Protein AF-A0A7I8DMC0-F1 (afdb_monomer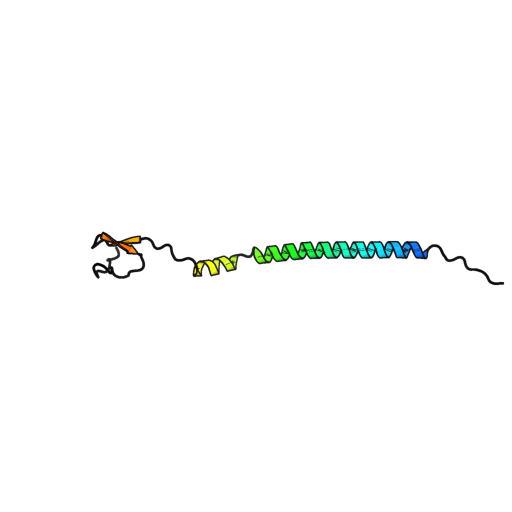_lite)

Sequence (92 aa):
MYSSGSLGSGLGFISVGLVFFIKLLVVVFILSLIIGLVIVAKNFIFNAQDIAAFKSVFVPVAREKKTCSVCGKTLENEWKVCPYCAESEKLD

Radius of gyration: 38.9 Å; chains: 1; bounding bo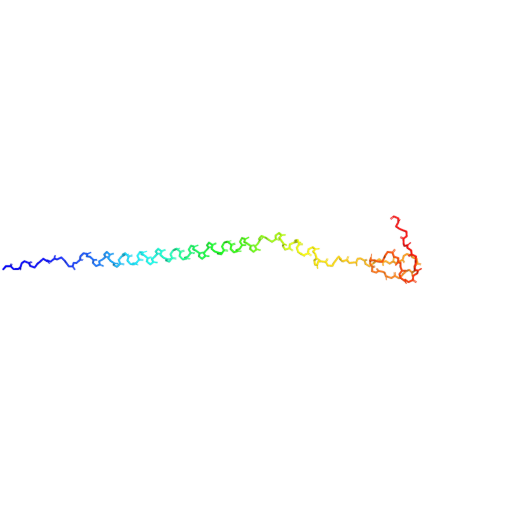x: 77×30×106 Å

Structure (mmCIF, N/CA/C/O backbone):
data_AF-A0A7I8DMC0-F1
#
_entry.id   AF-A0A7I8DMC0-F1
#
loop_
_atom_site.group_PDB
_atom_site.id
_atom_site.type_symbol
_atom_site.label_atom_id
_atom_site.label_alt_id
_atom_site.label_comp_id
_atom_site.label_asym_id
_atom_site.label_entity_id
_atom_site.label_seq_id
_atom_site.pdbx_PDB_ins_code
_atom_site.Cartn_x
_atom_site.Cartn_y
_atom_site.Cartn_z
_atom_site.occupancy
_atom_site.B_iso_or_equiv
_atom_site.auth_seq_id
_atom_site.auth_comp_id
_atom_site.auth_asym_id
_atom_site.auth_atom_id
_atom_site.pdbx_PDB_model_num
ATOM 1 N N . MET A 1 1 ? 33.030 12.075 -59.402 1.00 41.81 1 MET A N 1
ATOM 2 C CA . MET A 1 1 ? 33.531 12.306 -58.030 1.00 41.81 1 MET A CA 1
ATOM 3 C C . MET A 1 1 ? 32.346 12.233 -57.081 1.00 41.81 1 MET A C 1
ATOM 5 O O . MET A 1 1 ? 31.677 13.232 -56.871 1.00 41.81 1 MET A O 1
ATOM 9 N N . TYR A 1 2 ? 32.029 11.042 -56.581 1.00 44.56 2 TYR A N 1
ATOM 10 C CA . TYR A 1 2 ? 31.066 10.863 -55.494 1.00 44.56 2 TYR A CA 1
ATOM 11 C C . TYR A 1 2 ? 31.908 10.516 -54.272 1.00 44.56 2 TYR A C 1
ATOM 13 O O . TYR A 1 2 ? 32.460 9.422 -54.190 1.00 44.56 2 TYR A O 1
ATOM 21 N N . SER A 1 3 ? 32.094 11.496 -53.391 1.00 46.75 3 SER A N 1
ATOM 22 C CA . SER A 1 3 ? 32.720 11.276 -52.092 1.00 46.75 3 SER A CA 1
ATOM 23 C C . SER A 1 3 ? 31.724 10.541 -51.207 1.00 46.75 3 SER A C 1
ATOM 25 O O . SER A 1 3 ? 30.742 11.118 -50.742 1.00 46.75 3 SER A O 1
ATOM 27 N N . SER A 1 4 ? 31.966 9.255 -50.994 1.00 50.31 4 SER A N 1
ATOM 28 C CA . SER A 1 4 ? 31.272 8.429 -50.014 1.00 50.31 4 SER A CA 1
ATOM 29 C C . SER A 1 4 ? 31.701 8.863 -48.610 1.00 50.31 4 SER A C 1
ATOM 31 O O . SER A 1 4 ? 32.778 8.518 -48.128 1.00 50.31 4 SER A O 1
ATOM 33 N N . GLY A 1 5 ? 30.851 9.655 -47.957 1.00 49.31 5 GLY A N 1
ATOM 34 C CA . GLY A 1 5 ? 30.981 9.986 -46.544 1.00 49.31 5 GLY A CA 1
ATOM 35 C C . GLY A 1 5 ? 30.777 8.741 -45.682 1.00 49.31 5 GLY A C 1
ATOM 36 O O . GLY A 1 5 ? 29.664 8.241 -45.546 1.00 49.31 5 GLY A O 1
ATOM 37 N N . SER A 1 6 ? 31.862 8.249 -45.089 1.00 54.62 6 SER A N 1
ATOM 38 C CA . SER A 1 6 ? 31.848 7.233 -44.038 1.00 54.62 6 SER A CA 1
ATOM 39 C C . SER A 1 6 ? 31.392 7.862 -42.713 1.00 54.62 6 SER A C 1
ATOM 41 O O . SER A 1 6 ? 32.218 8.264 -41.896 1.00 54.62 6 SER A O 1
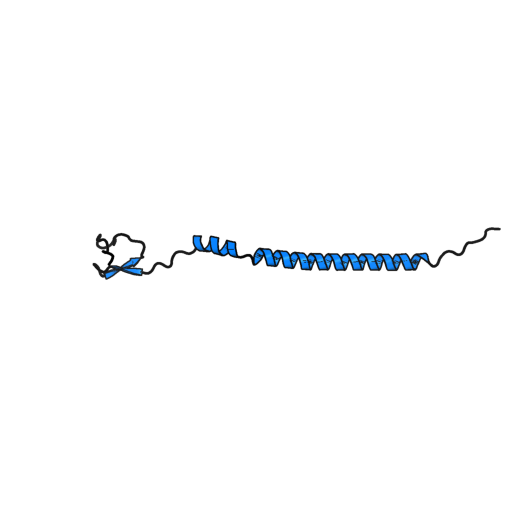ATOM 43 N N . LEU A 1 7 ? 30.079 7.954 -42.487 1.00 55.03 7 LEU A N 1
ATOM 44 C CA . LEU A 1 7 ? 29.484 8.263 -41.177 1.00 55.03 7 LEU A CA 1
ATOM 45 C C . LEU A 1 7 ? 28.495 7.152 -40.792 1.00 55.03 7 LEU A C 1
ATOM 47 O O . LEU A 1 7 ? 27.292 7.299 -40.970 1.00 55.03 7 LEU A O 1
ATOM 51 N N . GLY A 1 8 ? 28.998 6.010 -40.310 1.00 54.72 8 GLY A N 1
ATOM 52 C CA . GLY A 1 8 ? 28.167 4.813 -40.101 1.00 54.72 8 GLY A CA 1
ATOM 53 C C . GLY A 1 8 ? 28.316 4.076 -38.768 1.00 54.72 8 GLY A C 1
ATOM 54 O O . GLY A 1 8 ? 27.712 3.022 -38.621 1.00 54.72 8 GLY A O 1
ATOM 55 N N . SER A 1 9 ? 29.099 4.566 -37.800 1.00 55.69 9 SER A N 1
ATOM 56 C CA . SER A 1 9 ? 29.504 3.734 -36.645 1.00 55.69 9 SER A CA 1
ATOM 57 C C . SER A 1 9 ? 29.304 4.342 -35.247 1.00 55.69 9 SER A C 1
ATOM 59 O O . SER A 1 9 ? 29.473 3.631 -34.264 1.00 55.69 9 SER A O 1
ATOM 61 N N . GLY A 1 10 ? 28.885 5.609 -35.114 1.00 53.94 10 GLY A N 1
ATOM 62 C CA . GLY A 1 10 ? 28.686 6.260 -33.800 1.00 53.94 10 GLY A CA 1
ATOM 63 C C . GLY A 1 10 ? 27.241 6.295 -33.274 1.00 53.94 10 GLY A C 1
ATOM 64 O O . GLY A 1 10 ? 27.018 6.322 -32.067 1.00 53.94 10 GLY A O 1
ATOM 65 N N . LEU A 1 11 ? 26.243 6.263 -34.161 1.00 55.38 11 LEU A N 1
ATOM 66 C CA . LEU A 1 11 ? 24.830 6.499 -33.813 1.00 55.38 11 LEU A CA 1
ATOM 67 C C . LEU A 1 11 ? 24.105 5.267 -33.232 1.00 55.38 11 LEU A C 1
ATOM 69 O O . LEU A 1 11 ? 23.068 5.414 -32.591 1.00 55.38 11 LEU A O 1
ATOM 73 N N . GLY A 1 12 ? 24.647 4.057 -33.419 1.00 56.91 12 GLY A N 1
ATOM 74 C CA . GLY A 1 12 ? 24.037 2.810 -32.931 1.00 56.91 12 GLY A CA 1
ATOM 75 C C . GLY A 1 12 ? 24.258 2.533 -31.439 1.00 56.91 12 GLY A C 1
ATOM 76 O O . GLY A 1 12 ? 23.418 1.920 -30.790 1.00 56.91 12 GLY A O 1
ATOM 77 N N . PHE A 1 13 ? 25.363 3.010 -30.860 1.00 57.38 13 PHE A N 1
ATOM 78 C CA . PHE A 1 13 ? 25.660 2.776 -29.441 1.00 57.38 13 PHE A CA 1
ATOM 79 C C . PHE A 1 13 ? 24.808 3.655 -28.518 1.00 57.38 13 PHE A C 1
ATOM 81 O O . PHE A 1 13 ? 24.371 3.212 -27.456 1.00 57.38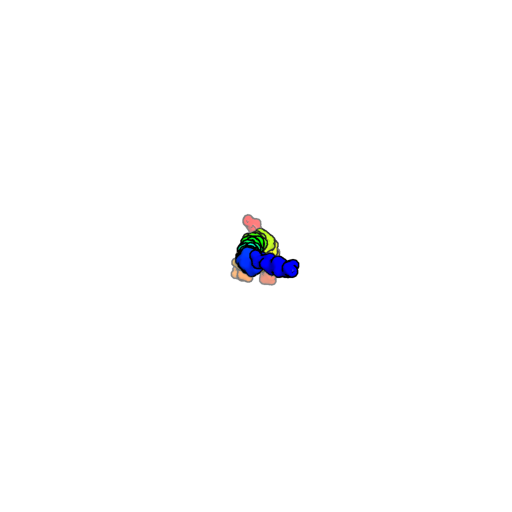 13 PHE A O 1
ATOM 88 N N . ILE A 1 14 ? 24.513 4.882 -28.959 1.00 66.06 14 ILE A N 1
ATOM 89 C CA . ILE A 1 14 ? 23.678 5.837 -28.222 1.00 66.06 14 ILE A CA 1
ATOM 90 C C . ILE A 1 14 ? 22.223 5.350 -28.180 1.00 66.06 14 ILE A C 1
ATOM 92 O O . ILE A 1 14 ? 21.574 5.451 -27.140 1.00 66.06 14 ILE A O 1
ATOM 96 N N . SER A 1 15 ? 21.716 4.764 -29.272 1.00 73.94 15 SER A N 1
ATOM 97 C CA . SER A 1 15 ? 20.332 4.281 -29.341 1.00 73.94 15 SER A CA 1
ATOM 98 C C . SER A 1 15 ? 20.084 3.065 -28.443 1.00 73.94 15 SER A C 1
ATOM 100 O O . SER A 1 15 ? 19.079 3.031 -27.734 1.00 73.94 15 SER A O 1
ATOM 102 N N . VAL A 1 16 ? 21.011 2.104 -28.388 1.00 83.00 16 VAL A N 1
ATOM 103 C CA . VAL A 1 16 ? 20.885 0.928 -27.506 1.00 83.00 16 VAL A CA 1
ATOM 104 C C . VAL A 1 16 ? 21.018 1.320 -26.031 1.00 83.00 16 VAL A C 1
ATOM 106 O O . VAL A 1 16 ? 20.218 0.874 -25.206 1.00 83.00 16 VAL A O 1
ATOM 109 N N . GLY A 1 17 ? 21.971 2.197 -25.698 1.00 87.06 17 GLY A N 1
ATOM 110 C CA . GLY A 1 17 ? 22.144 2.695 -24.330 1.00 87.06 17 GLY A CA 1
ATOM 111 C C . GLY A 1 17 ? 20.926 3.474 -23.826 1.00 87.06 17 GLY A C 1
ATOM 112 O O . GLY A 1 17 ? 20.472 3.261 -22.702 1.00 87.06 17 GLY A O 1
ATOM 113 N N . LEU A 1 18 ? 20.343 4.321 -24.677 1.00 87.44 18 LEU A N 1
ATOM 114 C CA . LEU A 1 18 ? 19.154 5.106 -24.349 1.00 87.44 18 LEU A CA 1
ATOM 115 C C . LEU A 1 18 ? 17.921 4.219 -24.126 1.00 87.44 18 LEU A C 1
ATOM 117 O O . LEU A 1 18 ? 17.197 4.416 -23.152 1.00 87.44 18 LEU A O 1
ATOM 121 N N . VAL A 1 19 ? 17.707 3.200 -24.964 1.00 89.69 19 VAL A N 1
ATOM 122 C CA . VAL A 1 19 ? 16.605 2.239 -24.773 1.00 89.69 19 VAL A CA 1
ATOM 123 C C . VAL A 1 19 ? 16.781 1.440 -23.478 1.00 89.69 19 VAL A C 1
ATOM 125 O O . VAL A 1 19 ? 15.808 1.230 -22.748 1.00 89.69 19 VAL A O 1
ATOM 128 N N . PHE A 1 20 ? 18.010 1.030 -23.155 1.00 91.31 20 PHE A N 1
ATOM 129 C CA . PHE A 1 20 ? 18.310 0.337 -21.901 1.00 91.31 20 PHE A CA 1
ATOM 130 C C . PHE A 1 20 ? 18.031 1.224 -20.679 1.00 91.31 20 PHE A C 1
ATOM 132 O O . PHE A 1 20 ? 17.369 0.790 -19.736 1.00 91.31 20 PHE A O 1
ATOM 139 N N . PHE A 1 21 ? 18.465 2.484 -20.722 1.00 92.88 21 PHE A N 1
ATOM 140 C CA . PHE A 1 21 ? 18.252 3.445 -19.643 1.00 92.88 21 PHE A CA 1
ATOM 141 C C . PHE A 1 21 ? 16.770 3.776 -19.436 1.00 92.88 21 PHE A C 1
ATOM 143 O O . PHE A 1 21 ? 16.300 3.784 -18.301 1.00 92.88 21 PHE A O 1
ATOM 150 N N . ILE A 1 22 ? 16.006 3.962 -20.518 1.00 94.81 22 ILE A N 1
ATOM 151 C CA . ILE A 1 22 ? 14.551 4.160 -20.444 1.00 94.81 22 ILE A CA 1
ATOM 152 C C . ILE A 1 22 ? 13.880 2.954 -19.785 1.00 94.81 22 ILE A C 1
ATOM 154 O O . ILE A 1 22 ? 13.054 3.132 -18.891 1.00 94.81 22 ILE A O 1
ATOM 158 N N . LYS A 1 23 ? 14.247 1.724 -20.169 1.00 93.56 23 LYS A N 1
ATOM 159 C CA . LYS A 1 23 ? 13.711 0.527 -19.506 1.00 93.56 23 LYS A CA 1
ATOM 160 C C . LYS A 1 23 ? 14.061 0.489 -18.022 1.00 93.56 23 LYS A C 1
ATOM 162 O O . LYS A 1 23 ? 13.190 0.171 -17.218 1.00 93.56 23 LYS A O 1
ATOM 167 N N . LEU A 1 24 ? 15.291 0.845 -17.656 1.00 95.69 24 LEU A N 1
ATOM 168 C CA . LEU A 1 24 ? 15.728 0.898 -16.261 1.00 95.69 24 LEU A CA 1
ATOM 169 C C . LEU A 1 24 ? 14.913 1.931 -15.465 1.00 95.69 24 LEU A C 1
ATOM 171 O O . LEU A 1 24 ? 14.394 1.600 -14.401 1.00 95.69 24 LEU A O 1
ATOM 175 N N . LEU A 1 25 ? 14.710 3.136 -16.008 1.00 95.81 25 LEU A N 1
ATOM 176 C CA . LEU A 1 25 ? 13.872 4.172 -15.392 1.00 95.81 25 LEU A CA 1
ATOM 177 C C . LEU A 1 25 ? 12.425 3.713 -15.196 1.00 95.81 25 LEU A C 1
ATOM 179 O O . LEU A 1 25 ? 11.869 3.898 -14.114 1.00 95.81 25 LEU A O 1
ATOM 183 N N . VAL A 1 26 ? 11.825 3.088 -16.214 1.00 96.81 26 VAL A N 1
ATOM 184 C CA . VAL A 1 26 ? 10.457 2.556 -16.121 1.00 96.81 26 VAL A CA 1
ATOM 185 C C . VAL A 1 26 ? 10.374 1.484 -15.037 1.00 96.81 26 VAL A C 1
ATOM 187 O O . VAL A 1 26 ? 9.455 1.518 -14.224 1.00 96.81 26 VAL A O 1
ATOM 190 N N . VAL A 1 27 ? 11.344 0.569 -14.969 1.00 96.88 27 VAL A N 1
ATOM 191 C CA . VAL A 1 27 ? 11.392 -0.475 -13.933 1.00 96.88 27 VAL A CA 1
ATOM 192 C C . VAL A 1 27 ? 11.483 0.140 -12.534 1.00 96.88 27 VAL A C 1
ATOM 194 O O . VAL A 1 27 ? 10.704 -0.238 -11.660 1.00 96.88 27 VAL A O 1
ATOM 197 N N . VAL A 1 28 ? 12.365 1.122 -12.324 1.00 96.44 28 VAL A N 1
ATOM 198 C CA . VAL A 1 28 ? 12.504 1.821 -11.033 1.00 96.44 28 VAL A CA 1
ATOM 199 C C . VAL A 1 28 ? 11.218 2.561 -10.654 1.00 96.44 28 VAL A C 1
ATOM 201 O O . VAL A 1 28 ? 10.792 2.498 -9.501 1.00 96.44 28 VAL A O 1
ATOM 204 N N . PHE A 1 29 ? 10.562 3.217 -11.613 1.00 97.38 29 PHE A N 1
ATOM 205 C CA . PHE A 1 29 ? 9.292 3.905 -11.384 1.00 97.38 29 PHE A CA 1
ATOM 206 C C . PHE A 1 29 ? 8.172 2.934 -10.992 1.00 97.38 29 PHE A C 1
ATOM 208 O O . PHE A 1 29 ? 7.464 3.178 -10.016 1.00 97.38 29 PHE A O 1
ATOM 215 N N . ILE A 1 30 ? 8.050 1.806 -11.700 1.00 97.25 30 ILE A N 1
ATOM 216 C CA . ILE A 1 30 ? 7.073 0.749 -11.396 1.00 97.25 30 ILE A CA 1
ATOM 217 C C . ILE A 1 30 ? 7.317 0.195 -9.984 1.00 97.25 30 ILE A C 1
ATOM 219 O O . ILE A 1 30 ? 6.379 0.094 -9.197 1.00 97.25 30 ILE A O 1
ATOM 223 N N . LEU A 1 31 ? 8.569 -0.119 -9.634 1.00 97.00 31 LEU A N 1
ATOM 224 C CA . LEU A 1 31 ? 8.948 -0.583 -8.293 1.00 97.00 31 LEU A CA 1
ATOM 225 C C . LEU A 1 31 ? 8.569 0.434 -7.210 1.00 97.00 31 LEU A C 1
ATOM 227 O O . LEU A 1 31 ? 7.963 0.061 -6.206 1.00 97.00 31 LEU A O 1
ATOM 231 N N . SER A 1 32 ? 8.880 1.712 -7.434 1.00 94.69 32 SER A N 1
ATOM 232 C CA . SER A 1 32 ? 8.533 2.802 -6.516 1.00 94.69 32 SER A CA 1
ATOM 233 C C . SER A 1 32 ? 7.018 2.942 -6.341 1.00 94.69 32 SER A C 1
ATOM 235 O O . SER A 1 32 ? 6.538 3.054 -5.213 1.00 94.69 32 SER A O 1
ATOM 237 N N . LEU A 1 33 ? 6.246 2.845 -7.430 1.00 95.81 33 LEU A N 1
ATOM 238 C CA . LEU A 1 33 ? 4.784 2.857 -7.376 1.00 95.81 33 LEU A CA 1
ATOM 239 C C . LEU A 1 33 ? 4.226 1.685 -6.573 1.00 95.81 33 LEU A C 1
ATOM 241 O O . LEU A 1 33 ? 3.347 1.894 -5.741 1.00 95.81 33 LEU A O 1
ATOM 245 N N . ILE A 1 34 ? 4.735 0.471 -6.787 1.00 96.12 34 ILE A N 1
ATOM 246 C CA . ILE A 1 34 ? 4.281 -0.714 -6.050 1.00 96.12 34 ILE A CA 1
ATOM 247 C C . ILE A 1 34 ? 4.559 -0.538 -4.554 1.00 96.12 34 ILE A C 1
ATOM 249 O O . ILE A 1 34 ? 3.659 -0.729 -3.737 1.00 96.12 34 ILE A O 1
ATOM 253 N N . ILE A 1 35 ? 5.775 -0.124 -4.187 1.00 96.06 35 ILE A N 1
ATOM 254 C CA . ILE A 1 35 ? 6.154 0.102 -2.785 1.00 96.06 35 ILE A CA 1
ATOM 255 C C . ILE A 1 35 ? 5.288 1.206 -2.161 1.00 96.06 35 ILE A C 1
ATOM 257 O O . ILE A 1 35 ? 4.740 1.015 -1.075 1.00 96.06 35 ILE A O 1
ATOM 261 N N . GLY A 1 36 ? 5.118 2.335 -2.852 1.00 93.38 36 GLY A N 1
ATOM 262 C CA . GLY A 1 36 ? 4.291 3.447 -2.386 1.00 93.38 36 GLY A CA 1
ATOM 263 C C . GLY A 1 36 ? 2.833 3.042 -2.179 1.00 93.38 36 GLY A C 1
ATOM 264 O O . GLY A 1 36 ? 2.247 3.341 -1.139 1.00 93.38 36 GLY A O 1
ATOM 265 N N . LEU A 1 37 ? 2.265 2.288 -3.121 1.00 92.25 37 LEU A N 1
ATOM 266 C CA . LEU A 1 37 ? 0.888 1.805 -3.041 1.00 92.25 37 LEU A CA 1
ATOM 267 C C . LEU A 1 37 ? 0.697 0.827 -1.873 1.00 92.25 37 LEU A C 1
ATOM 269 O O . LEU A 1 37 ? -0.309 0.906 -1.170 1.00 92.25 37 LEU A O 1
ATOM 273 N N . VAL A 1 38 ? 1.684 -0.032 -1.596 1.00 92.88 38 VAL A N 1
ATOM 274 C CA . VAL A 1 38 ? 1.678 -0.916 -0.419 1.00 92.88 38 VAL A CA 1
ATOM 275 C C . VAL A 1 38 ? 1.732 -0.118 0.888 1.00 92.88 38 VAL A C 1
ATOM 277 O O . VAL A 1 38 ? 0.991 -0.438 1.817 1.00 92.88 38 VAL A O 1
ATOM 280 N N . ILE A 1 39 ? 2.566 0.924 0.980 1.00 91.50 39 ILE A N 1
ATOM 281 C CA . ILE A 1 39 ? 2.646 1.782 2.177 1.00 91.50 39 ILE A CA 1
ATOM 282 C C . ILE A 1 39 ? 1.300 2.471 2.431 1.00 91.50 39 ILE A C 1
ATOM 284 O O . ILE A 1 39 ? 0.801 2.432 3.556 1.00 91.50 39 ILE A O 1
ATOM 288 N N . VAL A 1 40 ? 0.685 3.040 1.390 1.00 87.44 40 VAL A N 1
ATOM 289 C CA . VAL A 1 40 ? -0.619 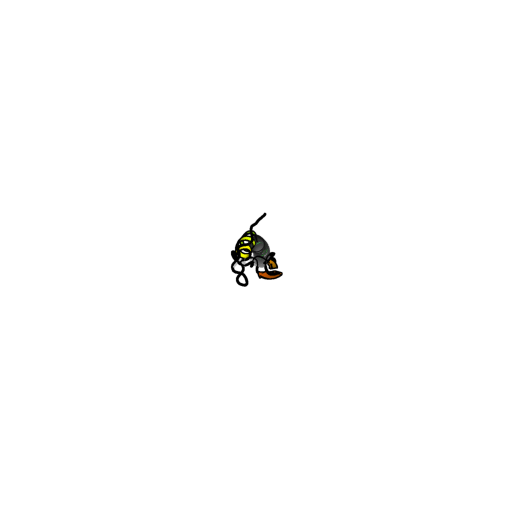3.719 1.482 1.00 87.44 40 VAL A CA 1
ATOM 290 C C . VAL A 1 40 ? -1.729 2.747 1.869 1.00 87.44 40 VAL A C 1
ATOM 292 O O . VAL A 1 40 ? -2.510 3.046 2.771 1.00 87.44 40 VAL A O 1
ATOM 295 N N . ALA A 1 41 ? -1.782 1.570 1.240 1.00 84.25 41 ALA A N 1
ATOM 296 C CA . ALA A 1 41 ? -2.769 0.550 1.571 1.00 84.25 41 ALA A CA 1
ATOM 297 C C . ALA A 1 41 ? -2.641 0.118 3.037 1.00 84.25 41 ALA A C 1
ATOM 299 O O . ALA A 1 41 ? -3.621 0.148 3.777 1.00 84.25 41 ALA A O 1
ATOM 300 N N . LYS A 1 42 ? -1.428 -0.205 3.501 1.00 81.19 42 LYS A N 1
ATOM 301 C CA . LYS A 1 42 ? -1.202 -0.548 4.913 1.00 81.19 42 LYS A CA 1
ATOM 302 C C . LYS A 1 42 ? -1.631 0.605 5.827 1.00 81.19 42 LYS A C 1
ATOM 304 O O . LYS A 1 42 ? -2.361 0.367 6.781 1.00 81.19 42 LYS A O 1
ATOM 309 N N . ASN A 1 43 ? -1.266 1.844 5.510 1.00 80.75 43 ASN A N 1
ATOM 310 C CA . ASN A 1 43 ? -1.670 3.014 6.290 1.00 80.75 43 ASN A CA 1
ATOM 311 C C . ASN A 1 43 ? -3.200 3.155 6.405 1.00 80.75 43 ASN A C 1
ATOM 313 O O . ASN A 1 43 ? -3.706 3.436 7.486 1.00 80.75 43 ASN A O 1
ATOM 317 N N . PHE A 1 44 ? -3.938 2.913 5.319 1.00 74.00 44 PHE A N 1
ATOM 318 C CA . PHE A 1 44 ? -5.399 3.018 5.303 1.00 74.00 44 PHE A CA 1
ATOM 319 C C . PHE A 1 44 ? -6.088 1.874 6.067 1.00 74.00 44 PHE A C 1
ATOM 321 O O . PHE A 1 44 ? -7.010 2.125 6.834 1.00 74.00 44 PHE A O 1
ATOM 328 N N . ILE A 1 45 ? -5.620 0.627 5.917 1.00 62.50 45 ILE A N 1
ATOM 329 C CA . ILE A 1 45 ? -6.203 -0.540 6.607 1.00 62.50 45 ILE A CA 1
ATOM 330 C C . ILE A 1 45 ? -5.888 -0.537 8.117 1.00 62.50 45 ILE A C 1
ATOM 332 O O . ILE A 1 45 ? -6.731 -0.938 8.919 1.00 62.50 45 ILE A O 1
ATOM 336 N N . PHE A 1 46 ? -4.690 -0.103 8.527 1.00 58.41 46 PHE A N 1
ATOM 337 C CA . PHE A 1 46 ? -4.286 -0.087 9.942 1.00 58.41 46 PHE A CA 1
ATOM 338 C C . PHE A 1 46 ? -4.768 1.151 10.713 1.00 58.41 46 PHE A C 1
ATOM 340 O O . PHE A 1 46 ? -4.635 1.173 11.938 1.00 58.41 46 PHE A O 1
ATOM 347 N N . ASN A 1 47 ? -5.388 2.138 10.050 1.00 59.84 47 ASN A N 1
ATOM 348 C CA . ASN A 1 47 ? -6.109 3.240 10.698 1.00 59.84 47 ASN A CA 1
ATOM 349 C C . ASN A 1 47 ? -7.456 2.755 11.280 1.00 59.84 47 ASN A C 1
ATOM 351 O O . ASN A 1 47 ? -8.529 3.271 10.997 1.00 59.84 47 ASN A O 1
ATOM 355 N N . ALA A 1 48 ? -7.390 1.702 12.090 1.00 57.25 48 ALA A N 1
ATOM 356 C CA . ALA A 1 48 ? -8.485 0.933 12.664 1.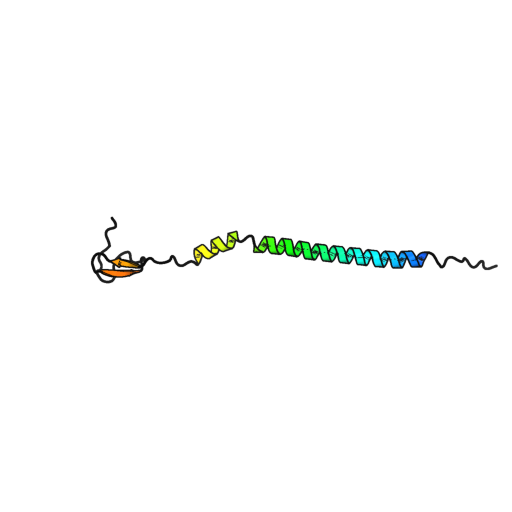00 57.25 48 ALA A CA 1
ATOM 357 C C . ALA A 1 48 ? -9.194 1.642 13.841 1.00 57.25 48 ALA A C 1
ATOM 359 O O . ALA A 1 48 ? -9.653 0.985 14.777 1.00 57.25 48 ALA A O 1
ATOM 360 N N . GLN A 1 49 ? -9.273 2.974 13.839 1.00 59.84 49 GLN A N 1
ATOM 361 C CA . GLN A 1 49 ? -10.061 3.723 14.831 1.00 59.84 49 GLN A CA 1
ATOM 362 C C . GLN A 1 49 ? -11.568 3.628 14.533 1.00 59.84 49 GLN A C 1
ATOM 364 O O . GLN A 1 49 ? -12.387 3.601 15.450 1.00 59.84 49 GLN A O 1
ATOM 369 N N . ASP A 1 50 ? -11.934 3.440 13.267 1.00 55.66 50 ASP A N 1
ATOM 370 C CA . ASP A 1 50 ? -13.325 3.400 12.801 1.00 55.66 50 ASP A CA 1
ATOM 371 C C . ASP A 1 50 ? -14.001 2.048 13.114 1.00 55.66 50 ASP A C 1
ATOM 373 O O . ASP A 1 50 ? -15.213 1.954 13.309 1.00 55.66 50 ASP A O 1
ATOM 377 N N . ILE A 1 51 ? -13.204 0.978 13.214 1.00 59.16 51 ILE A N 1
ATOM 378 C CA . ILE A 1 51 ? -13.675 -0.387 13.506 1.00 59.16 51 ILE A CA 1
ATOM 379 C C . ILE A 1 51 ? -14.027 -0.525 14.992 1.00 59.16 51 ILE A C 1
ATOM 381 O O . ILE A 1 51 ? -14.974 -1.231 15.347 1.00 59.16 51 ILE A O 1
ATOM 385 N N . ALA A 1 52 ? -13.308 0.185 15.868 1.00 58.81 52 ALA A N 1
ATOM 386 C CA . ALA A 1 52 ? -13.634 0.253 17.290 1.00 58.81 52 ALA A CA 1
ATOM 387 C C . ALA A 1 52 ? -14.986 0.949 17.530 1.00 58.81 52 ALA A C 1
ATOM 389 O O . ALA A 1 52 ? -15.743 0.516 18.399 1.00 58.81 52 ALA A O 1
ATOM 390 N N . ALA A 1 53 ? -15.322 1.956 16.714 1.00 61.41 53 ALA A N 1
ATOM 391 C CA . ALA A 1 53 ? -16.611 2.645 16.762 1.00 61.41 53 ALA A CA 1
ATOM 392 C C . ALA A 1 53 ? -17.780 1.785 16.241 1.00 61.41 53 ALA A C 1
ATOM 394 O O . ALA A 1 53 ? -18.898 1.920 16.726 1.00 61.41 53 ALA A O 1
ATOM 395 N N . PHE A 1 54 ? -17.549 0.872 15.291 1.00 62.19 54 PHE A N 1
ATOM 396 C CA . PHE A 1 54 ? -18.596 -0.044 14.813 1.00 62.19 54 PHE A CA 1
ATOM 397 C C . PHE A 1 54 ? -18.762 -1.269 15.727 1.00 62.19 54 PHE A C 1
ATOM 399 O O . PHE A 1 54 ? -19.874 -1.749 15.952 1.00 62.19 54 PHE A O 1
ATOM 406 N N . LYS A 1 55 ? -17.666 -1.764 16.320 1.00 63.09 55 LYS A N 1
ATOM 407 C CA . LYS A 1 55 ? -17.705 -2.879 17.275 1.00 63.09 55 LYS A CA 1
ATOM 408 C C . LYS A 1 55 ? -18.463 -2.510 18.553 1.00 63.09 55 LYS A C 1
ATOM 410 O O . LYS A 1 55 ? -19.159 -3.364 19.085 1.00 63.09 55 LYS A O 1
ATOM 415 N N . SER A 1 56 ? -18.400 -1.262 19.020 1.00 55.81 56 SER A N 1
ATOM 416 C CA . SER A 1 56 ? -19.197 -0.813 20.174 1.00 55.81 56 SER A CA 1
ATOM 417 C C . SER A 1 56 ? -20.711 -0.808 19.916 1.00 55.81 56 SER A C 1
ATOM 419 O O . SER A 1 56 ? -21.474 -0.847 20.875 1.00 55.81 56 SER A O 1
ATOM 421 N N . VAL A 1 57 ? -21.152 -0.835 18.652 1.00 67.50 57 VAL A N 1
ATOM 422 C CA . VAL A 1 57 ? -22.565 -1.019 18.269 1.00 67.50 57 VAL A CA 1
ATOM 423 C C . VAL A 1 57 ? -22.956 -2.505 18.239 1.00 67.50 57 VAL A C 1
ATOM 425 O O . VAL A 1 57 ? -24.097 -2.847 18.534 1.00 67.50 57 VAL A O 1
ATOM 428 N N . PHE A 1 58 ? -22.014 -3.399 17.918 1.00 64.06 58 PHE A N 1
ATOM 429 C CA . PHE A 1 58 ? -22.256 -4.839 17.734 1.00 64.06 58 PHE A CA 1
ATOM 430 C C . PHE A 1 58 ? -21.763 -5.739 18.879 1.00 64.06 58 PHE A C 1
ATOM 432 O O . PHE A 1 58 ? -21.858 -6.961 18.768 1.00 64.06 58 PHE A O 1
ATOM 439 N N . VAL A 1 59 ? -21.245 -5.188 19.980 1.00 67.38 59 VAL A N 1
ATOM 440 C CA . VAL A 1 59 ? -20.959 -5.969 21.191 1.00 67.38 59 VAL A CA 1
ATOM 441 C C . VAL A 1 59 ? -22.244 -6.056 22.014 1.00 67.38 59 VAL A C 1
ATOM 443 O O . VAL A 1 59 ? -22.631 -5.057 22.621 1.00 67.38 59 VAL A O 1
ATOM 446 N N . PRO A 1 60 ? -22.917 -7.221 22.083 1.00 61.00 60 PRO A N 1
ATOM 447 C CA . PRO A 1 60 ? -23.911 -7.430 23.121 1.00 61.00 60 PRO A CA 1
ATOM 448 C C . PRO A 1 60 ? -23.189 -7.301 24.464 1.00 61.00 60 PRO A C 1
ATOM 450 O O . PRO A 1 60 ? -22.233 -8.032 24.733 1.00 61.00 60 PRO A O 1
ATOM 453 N N . VAL A 1 61 ? -23.612 -6.329 25.275 1.00 63.41 61 VAL A N 1
ATOM 454 C CA . VAL A 1 61 ? -23.155 -6.155 26.657 1.00 63.41 61 VAL A CA 1
ATOM 455 C C . VAL A 1 61 ? -23.253 -7.519 27.326 1.00 63.41 61 VAL A C 1
ATOM 457 O O . VAL A 1 61 ? -24.331 -8.110 27.353 1.00 63.41 61 VAL A O 1
ATOM 460 N N . ALA A 1 62 ? -22.125 -8.057 27.792 1.00 63.41 62 ALA A N 1
ATOM 461 C CA . ALA A 1 62 ? -22.110 -9.315 28.520 1.00 63.41 62 ALA A CA 1
ATOM 462 C C . ALA A 1 62 ? -23.029 -9.156 29.737 1.00 63.41 62 ALA A C 1
ATOM 464 O O . ALA A 1 62 ? -22.720 -8.432 30.682 1.00 63.41 62 ALA A O 1
ATOM 465 N N . ARG A 1 63 ? -24.215 -9.758 29.654 1.00 56.31 63 ARG A N 1
ATOM 466 C CA . ARG A 1 63 ? -25.273 -9.621 30.646 1.00 56.31 63 ARG A CA 1
ATOM 467 C C . ARG A 1 63 ? -24.893 -10.433 31.870 1.00 56.31 63 ARG A C 1
ATOM 469 O O . ARG A 1 63 ? -24.937 -11.661 31.859 1.00 56.31 63 ARG A O 1
ATOM 476 N N . GLU A 1 64 ? -24.488 -9.741 32.927 1.00 61.12 64 GLU A N 1
ATOM 477 C CA . GLU A 1 64 ? -24.298 -10.373 34.227 1.00 61.12 64 GLU A CA 1
ATOM 478 C C . GLU A 1 64 ? -25.627 -10.968 34.697 1.00 61.12 64 GLU A C 1
ATOM 480 O O . GLU A 1 64 ? -26.620 -10.265 34.876 1.00 61.12 64 GLU A O 1
ATOM 485 N N . LYS A 1 65 ? -25.665 -12.289 34.862 1.00 63.84 65 LYS A N 1
ATOM 486 C CA . LYS A 1 65 ? -26.837 -12.988 35.385 1.00 63.84 65 LYS A CA 1
ATOM 487 C C . LYS A 1 65 ? -26.992 -12.623 36.858 1.00 63.84 65 LYS A C 1
ATOM 489 O O . LYS A 1 65 ? -26.269 -13.148 37.702 1.00 63.84 65 LYS A O 1
ATOM 494 N N . LYS A 1 66 ? -27.909 -11.711 37.167 1.00 68.81 66 LYS A N 1
ATOM 495 C CA . LYS A 1 66 ? -28.260 -11.371 38.548 1.00 68.81 66 LYS A CA 1
ATOM 496 C C . LYS A 1 66 ? -29.205 -12.428 39.099 1.00 68.81 66 LYS A C 1
ATOM 498 O O . LYS A 1 66 ? -29.982 -13.018 38.362 1.00 68.81 66 LYS A O 1
ATOM 503 N N . THR A 1 67 ? -29.151 -12.701 40.393 1.00 74.25 67 THR A N 1
ATOM 504 C CA . THR A 1 67 ? -30.109 -13.612 41.034 1.00 74.25 67 THR A CA 1
ATOM 505 C C . THR A 1 67 ? -31.065 -12.770 41.858 1.00 74.25 67 THR A C 1
ATOM 507 O O . THR A 1 67 ? -30.615 -11.939 42.637 1.00 74.25 67 THR A O 1
ATOM 510 N N . CYS A 1 68 ? -32.372 -12.956 41.676 1.00 78.06 68 CYS A N 1
ATOM 511 C CA . CYS A 1 68 ? -33.371 -12.187 42.409 1.00 78.06 68 CYS A CA 1
ATOM 512 C C . CYS A 1 68 ? -33.254 -12.467 43.914 1.00 78.06 68 CYS A C 1
ATOM 514 O O . CYS A 1 68 ? -33.379 -13.619 44.334 1.00 78.06 68 CYS A O 1
ATOM 516 N N . SER A 1 69 ? -33.083 -11.426 44.728 1.00 74.50 69 SER A N 1
ATOM 517 C CA . SER A 1 69 ? -32.993 -11.532 46.193 1.00 74.50 69 SER A CA 1
ATOM 518 C C . SER A 1 69 ? -34.304 -11.963 46.865 1.00 74.50 69 SER A C 1
ATOM 520 O O . SER A 1 69 ? -34.281 -12.463 47.985 1.00 74.50 69 SER A O 1
ATOM 522 N N . VAL A 1 70 ? -35.444 -11.816 46.177 1.00 76.75 70 VAL A N 1
ATOM 523 C CA . VAL A 1 70 ? -36.781 -12.133 46.711 1.00 76.75 70 VAL A CA 1
ATOM 524 C C . VAL A 1 70 ? -37.161 -13.595 46.471 1.00 76.75 70 VAL A C 1
ATOM 526 O O . VAL A 1 70 ? -37.656 -14.263 47.372 1.00 76.75 70 VAL A O 1
ATOM 529 N N . CYS A 1 71 ? -36.948 -14.107 45.253 1.00 82.44 71 CYS A N 1
ATOM 530 C CA . CYS A 1 71 ? -37.385 -15.457 44.870 1.00 82.44 71 CYS A CA 1
ATOM 531 C C . CYS A 1 71 ? -36.238 -16.439 44.594 1.00 82.44 71 CYS A C 1
ATOM 533 O O . CYS A 1 71 ? -36.496 -17.613 44.323 1.00 82.44 71 CYS A O 1
ATOM 535 N N . GLY A 1 72 ? -34.985 -15.975 44.616 1.00 76.31 72 GLY A N 1
ATOM 536 C CA . GLY A 1 72 ? -33.793 -16.799 44.395 1.00 76.31 72 GLY A CA 1
ATOM 537 C C . GLY A 1 72 ? -33.610 -17.301 42.959 1.00 76.31 72 GLY A C 1
ATOM 538 O O . GLY A 1 72 ? -32.731 -18.122 42.709 1.00 76.31 72 GLY A O 1
ATOM 539 N N . LYS A 1 73 ? -34.432 -16.852 42.000 1.00 78.56 73 LYS A N 1
ATOM 540 C CA . LYS A 1 73 ? -34.326 -17.265 40.591 1.00 78.56 73 LYS A CA 1
ATOM 541 C C . LYS A 1 73 ? -33.312 -16.408 39.837 1.00 78.56 73 LYS A C 1
ATOM 543 O O . LYS A 1 73 ? -33.217 -15.201 40.055 1.00 78.56 73 LYS A O 1
ATOM 548 N N . THR A 1 74 ? -32.581 -17.034 38.919 1.00 76.19 74 THR A N 1
ATOM 549 C CA . THR A 1 74 ? -31.623 -16.354 38.044 1.00 76.19 74 THR A CA 1
ATOM 550 C C . THR A 1 74 ? -32.357 -15.486 37.023 1.00 76.19 74 THR A C 1
ATOM 552 O O . THR A 1 74 ? -33.227 -15.962 36.291 1.00 76.19 74 THR A O 1
ATOM 555 N N . LEU A 1 75 ? -31.991 -14.213 36.985 1.00 73.69 75 LEU A N 1
ATOM 556 C CA . LEU A 1 75 ? -32.469 -13.192 36.072 1.00 73.69 75 LEU A CA 1
ATOM 557 C C . LEU A 1 75 ? -31.343 -12.779 35.127 1.00 73.69 75 LEU A C 1
ATOM 559 O O . LEU A 1 75 ? -30.190 -12.592 35.505 1.00 73.69 75 LEU A O 1
ATOM 563 N N . GLU A 1 76 ? -31.701 -12.595 33.869 1.00 67.19 76 GLU A N 1
ATOM 564 C CA . GLU A 1 76 ? -30.849 -11.901 32.916 1.00 67.19 76 GLU A CA 1
ATOM 565 C C . GLU A 1 76 ? -30.943 -10.387 33.221 1.00 67.19 76 GLU A C 1
ATOM 567 O O . GLU A 1 76 ? -32.047 -9.883 33.369 1.00 67.19 76 GLU A O 1
ATOM 572 N N . ASN A 1 77 ? -29.836 -9.649 33.368 1.00 67.06 77 ASN A N 1
ATOM 573 C CA . ASN A 1 77 ? -29.765 -8.275 33.936 1.00 67.06 77 ASN A CA 1
ATOM 574 C C . ASN A 1 77 ? -30.705 -7.185 33.349 1.00 67.06 77 ASN A C 1
ATOM 576 O O . ASN A 1 77 ? -30.700 -6.051 33.814 1.00 67.06 77 ASN A O 1
ATOM 580 N N . GLU A 1 78 ? -31.470 -7.466 32.296 1.00 65.75 78 GLU A N 1
ATOM 581 C CA . GLU A 1 78 ? -32.301 -6.481 31.586 1.00 65.75 78 GLU A CA 1
ATOM 582 C C . GLU A 1 78 ? -33.713 -6.308 32.169 1.00 65.75 78 GLU A C 1
ATOM 584 O O . GLU A 1 78 ? -34.476 -5.451 31.718 1.00 65.75 78 GLU A O 1
ATOM 589 N N . TRP A 1 79 ? -34.088 -7.096 33.178 1.00 69.44 79 TRP A N 1
ATOM 590 C CA . TRP A 1 79 ? -35.422 -7.023 33.770 1.00 69.44 79 TRP A CA 1
ATOM 591 C C . TRP A 1 79 ? -35.483 -5.951 34.866 1.00 69.44 79 TRP A C 1
ATOM 593 O O . TRP A 1 79 ? -34.942 -6.131 35.951 1.00 69.44 79 TRP A O 1
ATOM 603 N N . LYS A 1 80 ? -36.211 -4.852 34.612 1.00 65.06 80 LYS A N 1
ATOM 604 C CA . LYS A 1 80 ? -36.527 -3.825 35.633 1.00 65.06 80 LYS A CA 1
ATOM 605 C C . LYS A 1 80 ? -37.377 -4.369 36.791 1.00 65.06 80 LYS A C 1
ATOM 607 O O . LYS A 1 80 ? -37.400 -3.784 37.868 1.00 65.06 80 LYS A O 1
ATOM 612 N N . VAL A 1 81 ? -38.108 -5.455 36.544 1.00 69.69 81 VAL A N 1
ATOM 613 C CA . VAL A 1 81 ? -39.006 -6.129 37.488 1.00 69.69 81 VAL A CA 1
ATOM 614 C C . VAL A 1 81 ? -38.890 -7.630 37.247 1.00 69.69 81 VAL A C 1
ATOM 616 O O . VAL A 1 81 ? -38.888 -8.068 36.095 1.00 69.69 81 VAL A O 1
ATOM 619 N N . CYS A 1 82 ? -38.789 -8.426 38.310 1.00 79.25 82 CYS A N 1
ATOM 620 C CA . CYS A 1 82 ? -38.635 -9.872 38.185 1.00 79.25 82 CYS A CA 1
ATOM 621 C C . CYS A 1 82 ? -39.898 -10.514 37.564 1.00 79.25 82 CYS A C 1
ATOM 623 O O . CYS A 1 82 ? -40.969 -10.414 38.162 1.00 79.25 82 CYS A O 1
ATOM 625 N N . PRO A 1 83 ? -39.815 -11.240 36.429 1.00 75.12 83 PRO A N 1
ATOM 626 C CA . PRO A 1 83 ? -40.984 -11.854 35.784 1.00 75.12 83 PRO A CA 1
ATOM 627 C C . PRO A 1 83 ? -41.584 -13.019 36.586 1.00 75.12 83 PRO A C 1
ATOM 629 O O . PRO A 1 83 ? -42.694 -13.456 36.301 1.00 75.12 83 PRO A O 1
ATOM 632 N N . TYR A 1 84 ? -40.860 -13.537 37.582 1.00 79.19 84 TYR A N 1
ATOM 633 C CA . TYR A 1 84 ? -41.320 -14.657 38.402 1.00 79.19 84 TYR A CA 1
ATOM 634 C C . TYR A 1 84 ? -42.077 -14.226 39.658 1.00 79.19 84 TYR A C 1
ATOM 636 O O . TYR A 1 84 ? -42.914 -14.986 40.135 1.00 79.19 84 TYR A O 1
ATOM 644 N N . CYS A 1 85 ? -41.763 -13.054 40.220 1.00 82.88 85 CYS A N 1
ATOM 645 C CA . CYS A 1 85 ? -42.391 -12.570 41.455 1.00 82.88 85 CYS A CA 1
ATOM 646 C C . CYS A 1 85 ? -43.014 -11.173 41.347 1.00 82.88 85 CYS A C 1
ATOM 648 O O . CYS A 1 85 ? -43.636 -10.741 42.307 1.00 82.88 85 CYS A O 1
ATOM 650 N N . ALA A 1 86 ? -42.870 -10.486 40.210 1.00 74.62 86 ALA A N 1
ATOM 651 C CA . ALA A 1 86 ? -43.393 -9.143 39.946 1.00 74.62 86 ALA A CA 1
ATOM 652 C C . ALA A 1 86 ? -42.921 -8.034 40.913 1.00 74.62 86 ALA A C 1
ATOM 654 O O . ALA A 1 86 ? -43.419 -6.915 40.840 1.00 74.62 86 ALA A O 1
ATOM 655 N N . GLU A 1 87 ? -41.928 -8.308 41.763 1.00 66.00 87 GLU A N 1
ATOM 656 C CA . GLU A 1 87 ? -41.349 -7.334 42.692 1.00 66.00 87 GLU A CA 1
ATOM 657 C C . GLU A 1 87 ? -40.110 -6.674 42.061 1.00 66.00 87 GLU A C 1
ATOM 659 O O . GLU A 1 87 ? -39.272 -7.348 41.444 1.00 66.00 87 GLU A O 1
ATOM 664 N N . SER A 1 88 ? -39.995 -5.349 42.184 1.00 57.28 88 SER A N 1
ATOM 665 C CA . SER A 1 88 ? -38.814 -4.592 41.755 1.00 57.28 88 SER A CA 1
ATOM 666 C C . SER A 1 88 ? -37.746 -4.639 42.845 1.00 57.28 88 SER A C 1
ATOM 668 O O . SER A 1 88 ? -37.978 -4.186 43.966 1.00 57.28 88 SER A O 1
ATOM 670 N N . GLU A 1 89 ? -36.577 -5.178 42.508 1.00 57.22 89 GLU A N 1
ATOM 671 C CA . GLU A 1 89 ? -35.376 -5.172 43.344 1.00 57.22 89 GLU A CA 1
ATOM 672 C C . GLU A 1 89 ? -35.069 -3.728 43.788 1.00 57.22 89 GLU A C 1
ATOM 674 O O . GLU A 1 89 ? -34.780 -2.866 42.958 1.00 57.22 89 GLU A O 1
ATOM 679 N N . LYS A 1 90 ? -35.194 -3.432 45.090 1.00 49.50 90 LYS A N 1
ATOM 680 C CA . LYS A 1 90 ? -34.703 -2.172 45.662 1.00 49.50 90 LYS A CA 1
ATOM 681 C C . LYS A 1 90 ? -33.180 -2.194 45.541 1.00 49.50 90 LYS A C 1
ATOM 683 O O . LYS A 1 90 ? -32.545 -2.981 46.237 1.00 49.50 90 LYS A O 1
ATOM 688 N N . LEU A 1 91 ? -32.629 -1.376 44.642 1.00 49.78 91 LEU A N 1
ATOM 689 C CA . LEU A 1 91 ? -31.203 -1.052 44.644 1.00 49.78 91 LEU A CA 1
ATOM 690 C C . LEU A 1 91 ? -30.867 -0.418 46.004 1.00 49.78 91 LEU A C 1
ATOM 692 O O . LEU A 1 91 ? -31.446 0.617 46.340 1.00 49.78 91 LEU A O 1
ATOM 696 N N . ASP A 1 92 ? -29.989 -1.067 46.765 1.00 45.38 92 ASP A N 1
ATOM 697 C CA . ASP A 1 92 ? -29.104 -0.397 47.728 1.00 45.38 92 ASP A CA 1
ATOM 698 C C . ASP A 1 92 ? -27.985 0.303 46.940 1.00 45.38 92 ASP A C 1
ATOM 700 O O . ASP A 1 92 ? -27.457 -0.338 45.994 1.00 45.38 92 ASP A O 1
#

pLDDT: mean 72.08, std 15.86, range [41.81, 97.38]

Foldseek 3Di:
DDPDDPPDPDPVVVVVVVVVVVVVVVVVVVVVVVVVVVVVVCVVVVVCPVVVVVVVVVDDDPFDFDADPPPRHTDGNPDCADPVPRHGDPDD

Organism: NCBI:txid1727145

Secondary structure (DSSP, 8-state):
--------SSHHHHHHHHHHHHHHHHHHHHHHHHHHHHHHHHHHHH-THHHHHHHHHH------EEE-TTT--EEETT-SS-TTT-------